Protein AF-A0A2R6P8P6-F1 (afdb_monomer_lite)

Foldseek 3Di:
DDQAEPAEAEAEFEPLALLLQLLQPPRDPVSSCSSDPVVVAPDPPGDPDSCVVSVVLNVVNVVVVDPDSVRSRQVVQVVVQVVVQPDPVLVVQCPDPSHNYPGYWYWYQYPVVRDIHTDD

Organism: NCBI:txid98765

Sequence (120 aa):
MSLSSIEYVIVAGHTNCGGVAITLPNLDDQTKMQCFSPSETSSWPPEEPIATWLGPLRELAIGGGYPTLAALTTANVQQQVSNISQLEVVKAAISNAETRMTGVRGWIFDLNSRLVNPLA

Structure (mmCIF, N/CA/C/O backbone):
data_AF-A0A2R6P8P6-F1
#
_entry.id   AF-A0A2R6P8P6-F1
#
loop_
_atom_site.group_PDB
_atom_site.id
_atom_site.type_symbol
_atom_site.label_atom_id
_atom_site.label_alt_id
_atom_site.label_comp_id
_atom_site.label_asym_id
_atom_site.label_entity_id
_atom_site.label_seq_id
_atom_site.pdbx_PDB_ins_code
_atom_site.Cartn_x
_atom_site.Cartn_y
_atom_site.Cartn_z
_atom_site.occupancy
_atom_site.B_iso_or_equiv
_atom_site.auth_seq_id
_atom_site.auth_comp_id
_atom_site.auth_asym_id
_atom_site.auth_atom_id
_atom_site.pdbx_PDB_model_num
ATOM 1 N N . MET A 1 1 ? -8.845 16.447 17.788 1.00 53.00 1 MET A N 1
ATOM 2 C CA . MET A 1 1 ? -9.859 15.633 17.082 1.00 53.00 1 MET A CA 1
ATOM 3 C C . MET A 1 1 ? -10.096 14.378 17.898 1.00 53.00 1 MET A C 1
ATOM 5 O O . MET A 1 1 ? -9.119 13.749 18.275 1.00 53.00 1 MET A O 1
ATOM 9 N N . SER A 1 2 ? -11.350 14.055 18.218 1.00 64.81 2 SER A N 1
ATOM 10 C CA . SER A 1 2 ? -11.693 12.781 18.865 1.00 64.81 2 SER A CA 1
ATOM 11 C C . SER A 1 2 ? -11.781 11.683 17.804 1.00 64.81 2 SER A C 1
ATOM 13 O O . SER A 1 2 ? -12.409 11.902 16.771 1.00 64.81 2 SER A O 1
ATOM 15 N N . LEU A 1 3 ? -11.183 10.514 18.054 1.00 68.94 3 LEU A N 1
ATOM 16 C CA . LEU A 1 3 ? -11.312 9.329 17.192 1.00 68.94 3 LEU A CA 1
ATOM 17 C C . LEU A 1 3 ? -12.611 8.544 17.459 1.00 68.94 3 LEU A C 1
ATOM 19 O O . LEU A 1 3 ? -12.839 7.510 16.841 1.00 68.94 3 LEU A O 1
ATOM 23 N N . SER A 1 4 ? -13.473 9.025 18.363 1.00 75.94 4 SER A N 1
ATOM 24 C CA . SER A 1 4 ? -14.612 8.262 18.890 1.00 75.94 4 SER A CA 1
ATOM 25 C C . SER A 1 4 ? -15.624 7.790 17.837 1.00 75.94 4 SER A C 1
ATOM 27 O O . SER A 1 4 ? -16.267 6.768 18.048 1.00 75.94 4 SER A O 1
ATOM 29 N N . SER A 1 5 ? -15.755 8.464 16.688 1.00 88.06 5 SER A N 1
ATOM 30 C CA . SER A 1 5 ? -16.678 8.060 15.612 1.00 88.06 5 SER A CA 1
ATOM 31 C C . SER A 1 5 ? -16.044 7.210 14.503 1.00 88.06 5 SER A C 1
ATOM 33 O O . SER A 1 5 ? -16.775 6.597 13.717 1.00 88.06 5 SER A O 1
ATOM 35 N N . ILE A 1 6 ? -14.712 7.151 14.429 1.00 92.25 6 ILE A N 1
ATOM 36 C CA . ILE A 1 6 ? -13.981 6.479 13.348 1.00 92.25 6 ILE A CA 1
ATOM 37 C C . ILE A 1 6 ? -14.032 4.970 13.562 1.00 92.25 6 ILE A C 1
ATOM 39 O O . ILE A 1 6 ? -13.740 4.485 14.647 1.00 92.25 6 ILE A O 1
ATOM 43 N N . GLU A 1 7 ? -14.387 4.232 12.511 1.00 95.19 7 GLU A N 1
ATOM 44 C CA . GLU A 1 7 ? -14.448 2.766 12.547 1.00 95.19 7 GLU A CA 1
ATOM 45 C C . GLU A 1 7 ? -13.210 2.118 11.930 1.00 95.19 7 GLU A C 1
ATOM 47 O O . GLU A 1 7 ? -12.656 1.170 12.481 1.00 95.19 7 GLU A O 1
ATOM 52 N N . TYR A 1 8 ? -12.735 2.678 10.817 1.00 95.06 8 TYR A N 1
ATOM 53 C CA . TYR A 1 8 ? -11.552 2.215 10.108 1.00 95.06 8 TYR A CA 1
ATOM 54 C C . TYR A 1 8 ? -10.677 3.391 9.699 1.00 95.06 8 TYR A C 1
ATOM 56 O O . TYR A 1 8 ? -11.178 4.425 9.257 1.00 95.06 8 TYR A O 1
ATOM 64 N N . VAL A 1 9 ? -9.365 3.187 9.770 1.00 95.69 9 VAL A N 1
ATOM 65 C CA . VAL A 1 9 ? -8.390 3.984 9.020 1.00 95.69 9 VAL A CA 1
ATOM 66 C C . VAL A 1 9 ? -8.021 3.200 7.767 1.00 95.69 9 VAL A C 1
ATOM 68 O O . VAL A 1 9 ? -7.758 2.002 7.842 1.00 95.69 9 VAL A O 1
ATOM 71 N N . ILE A 1 10 ? -8.013 3.857 6.610 1.00 97.94 10 ILE A N 1
ATOM 72 C CA . ILE A 1 10 ? -7.692 3.213 5.335 1.00 97.94 10 ILE A CA 1
ATOM 73 C C . ILE A 1 10 ? -6.430 3.848 4.766 1.00 97.94 10 ILE A C 1
ATOM 75 O O . ILE A 1 10 ? -6.384 5.056 4.542 1.00 97.94 10 ILE A O 1
ATOM 79 N N . VAL A 1 11 ? -5.427 3.018 4.491 1.00 98.44 11 VAL A N 1
ATOM 80 C CA . VAL A 1 11 ? -4.302 3.381 3.631 1.00 98.44 11 VAL A CA 1
ATOM 81 C C . VAL A 1 11 ? -4.705 3.075 2.198 1.00 98.44 11 VAL A C 1
ATOM 83 O O . VAL A 1 11 ? -4.851 1.911 1.829 1.00 98.44 11 VAL A O 1
ATOM 86 N N . ALA A 1 12 ? -4.890 4.114 1.391 1.00 98.25 12 ALA A N 1
ATOM 87 C CA . ALA A 1 12 ? -5.226 3.975 -0.019 1.00 98.25 12 ALA A CA 1
ATOM 88 C C . ALA A 1 12 ? -3.982 4.208 -0.887 1.00 98.25 12 ALA A C 1
ATOM 90 O O . ALA A 1 12 ? -3.498 5.332 -1.001 1.00 98.25 12 ALA A O 1
ATOM 91 N N . GLY A 1 13 ? -3.468 3.142 -1.499 1.00 98.12 13 GLY A N 1
ATOM 92 C CA . GLY A 1 13 ? -2.546 3.240 -2.630 1.00 98.12 13 GLY A CA 1
ATOM 93 C C . GLY A 1 13 ? -3.303 3.316 -3.955 1.00 98.12 13 GLY A C 1
ATOM 94 O O . GLY A 1 13 ? -4.530 3.196 -3.994 1.00 98.12 13 GLY A O 1
ATOM 95 N N . HIS A 1 14 ? -2.577 3.477 -5.061 1.00 97.69 14 HIS A N 1
ATOM 96 C CA . HIS A 1 14 ? -3.174 3.474 -6.395 1.00 97.69 14 HIS A CA 1
ATOM 97 C C . HIS A 1 14 ? -2.243 2.885 -7.460 1.00 97.69 14 HIS A C 1
ATOM 99 O O . HIS A 1 14 ? -1.018 2.887 -7.302 1.00 97.69 14 HIS A O 1
ATOM 105 N N . THR A 1 15 ? -2.822 2.376 -8.552 1.00 95.62 15 THR A N 1
ATOM 106 C CA . THR A 1 15 ? -2.042 1.939 -9.720 1.00 95.62 15 THR A CA 1
ATOM 107 C C . THR A 1 15 ? -1.279 3.120 -10.327 1.00 95.62 15 THR A C 1
ATOM 109 O O . THR A 1 15 ? -1.664 4.278 -10.160 1.00 95.62 15 THR A O 1
ATOM 112 N N . ASN A 1 16 ? -0.155 2.833 -10.990 1.00 93.00 16 ASN A N 1
ATOM 113 C CA . ASN A 1 16 ? 0.708 3.830 -11.636 1.00 93.00 16 ASN A CA 1
ATOM 114 C C . ASN A 1 16 ? 1.186 4.958 -10.701 1.00 93.00 16 ASN A C 1
ATOM 116 O O . ASN A 1 16 ? 1.313 6.108 -11.108 1.00 93.00 16 ASN A O 1
ATOM 120 N N . CYS A 1 17 ? 1.448 4.650 -9.426 1.00 94.06 17 CYS A N 1
ATOM 121 C CA . CYS A 1 17 ? 1.983 5.635 -8.493 1.00 94.06 17 CYS A CA 1
ATOM 122 C C . CYS A 1 17 ? 3.413 6.034 -8.876 1.00 94.06 17 CYS A C 1
ATOM 124 O O . CYS A 1 17 ? 4.335 5.227 -8.749 1.00 94.06 17 CYS A O 1
ATOM 126 N N . GLY A 1 18 ? 3.611 7.290 -9.290 1.00 90.88 18 GLY A N 1
ATOM 127 C CA . GLY A 1 18 ? 4.926 7.825 -9.657 1.00 90.88 18 GLY A CA 1
ATOM 128 C C . GLY A 1 18 ? 5.987 7.644 -8.566 1.00 90.88 18 GLY A C 1
ATOM 129 O O . GLY A 1 18 ? 7.105 7.240 -8.870 1.00 90.88 18 GLY A O 1
ATOM 130 N N . GLY A 1 19 ? 5.619 7.824 -7.289 1.00 91.31 19 GLY A N 1
ATOM 131 C CA . GLY A 1 19 ? 6.510 7.606 -6.138 1.00 91.31 19 GLY A CA 1
ATOM 132 C C . GLY A 1 19 ? 6.941 6.144 -5.941 1.00 91.31 19 GLY A C 1
ATOM 133 O O . GLY A 1 19 ? 8.036 5.869 -5.451 1.00 91.31 19 GLY A O 1
ATOM 134 N N . VAL A 1 20 ? 6.118 5.190 -6.378 1.00 94.56 20 VAL A N 1
ATOM 135 C CA . VAL A 1 20 ? 6.491 3.770 -6.401 1.00 94.56 20 VAL A CA 1
ATOM 136 C C . VAL A 1 20 ? 7.318 3.452 -7.650 1.00 94.56 20 VAL A C 1
ATOM 138 O O . VAL A 1 20 ? 8.327 2.757 -7.574 1.00 94.56 20 VAL A O 1
ATOM 141 N N . ALA A 1 21 ? 6.954 4.010 -8.804 1.00 92.31 21 ALA A N 1
ATOM 142 C CA . ALA A 1 21 ? 7.666 3.777 -10.060 1.00 92.31 21 ALA A CA 1
ATOM 143 C C . ALA A 1 21 ? 9.133 4.244 -10.009 1.00 92.31 21 ALA A C 1
ATOM 145 O O . ALA A 1 21 ? 10.026 3.562 -10.507 1.00 92.31 21 ALA A O 1
ATOM 146 N N . ILE A 1 22 ? 9.393 5.379 -9.358 1.00 87.19 22 ILE A N 1
ATOM 147 C CA . ILE A 1 22 ? 10.730 5.973 -9.185 1.00 87.19 22 ILE A CA 1
ATOM 148 C C . ILE A 1 22 ? 11.627 5.224 -8.195 1.00 87.19 22 ILE A C 1
ATOM 150 O O . ILE A 1 22 ? 12.844 5.396 -8.215 1.00 87.19 22 ILE A O 1
ATOM 154 N N . THR A 1 23 ? 11.045 4.397 -7.325 1.00 90.44 23 THR A N 1
ATOM 155 C CA . THR A 1 23 ? 11.783 3.613 -6.323 1.00 90.44 23 THR A CA 1
ATOM 156 C C . THR A 1 23 ? 12.049 2.179 -6.769 1.00 90.44 23 THR A C 1
ATOM 158 O O . THR A 1 23 ? 12.915 1.528 -6.187 1.00 90.44 23 THR A O 1
ATOM 161 N N . LEU A 1 24 ? 11.373 1.696 -7.817 1.00 91.19 24 LEU A N 1
ATOM 162 C CA . LEU A 1 24 ? 11.559 0.353 -8.359 1.00 91.19 24 LEU A CA 1
ATOM 163 C C . LEU A 1 24 ? 12.777 0.309 -9.317 1.00 91.19 24 LEU A C 1
ATOM 165 O O . LEU A 1 24 ? 12.718 0.896 -10.402 1.00 91.19 24 LEU A O 1
ATOM 169 N N . PRO A 1 25 ? 13.884 -0.381 -8.965 1.00 84.56 25 PRO A N 1
ATOM 170 C CA . PRO A 1 25 ? 15.163 -0.250 -9.675 1.00 84.56 25 PRO A CA 1
ATOM 171 C C . PRO A 1 25 ? 15.144 -0.784 -11.113 1.00 84.56 25 PRO A C 1
ATOM 173 O O . PRO A 1 25 ? 15.767 -0.192 -11.988 1.00 84.56 25 PRO A O 1
ATOM 176 N N . ASN A 1 26 ? 14.397 -1.860 -11.372 1.00 84.75 26 ASN A N 1
ATOM 177 C CA . ASN A 1 26 ? 14.378 -2.545 -12.671 1.00 84.75 26 ASN A CA 1
ATOM 178 C C . ASN A 1 26 ? 13.174 -2.162 -13.547 1.00 84.75 26 ASN A C 1
ATOM 180 O O . ASN A 1 26 ? 12.862 -2.869 -14.503 1.00 84.75 26 ASN A O 1
ATOM 184 N N . LEU A 1 27 ? 12.465 -1.082 -13.208 1.00 86.00 27 LEU A N 1
ATOM 185 C CA . LEU A 1 27 ? 11.342 -0.600 -14.008 1.00 86.00 27 LEU A CA 1
ATOM 186 C C . LEU A 1 27 ? 11.859 0.218 -15.196 1.00 86.00 27 LEU A C 1
ATOM 188 O O . LEU A 1 27 ? 12.662 1.137 -15.003 1.00 86.00 27 LEU A O 1
ATOM 192 N N . ASP A 1 28 ? 11.400 -0.102 -16.404 1.00 86.00 28 ASP A N 1
ATOM 193 C CA . ASP A 1 28 ? 11.802 0.599 -17.622 1.00 86.00 28 ASP A CA 1
ATOM 194 C C . ASP A 1 28 ? 11.281 2.048 -17.656 1.00 86.00 28 ASP A C 1
ATOM 196 O O . ASP A 1 28 ? 10.272 2.396 -17.031 1.00 86.00 28 ASP A O 1
ATOM 200 N N . ASP A 1 29 ? 11.987 2.908 -18.391 1.00 81.06 29 ASP A N 1
ATOM 201 C CA . ASP A 1 29 ? 11.688 4.341 -18.442 1.00 81.06 29 ASP A CA 1
ATOM 202 C C . ASP A 1 29 ? 10.326 4.633 -19.081 1.00 81.06 29 ASP A C 1
ATOM 204 O O . ASP A 1 29 ? 9.646 5.575 -18.675 1.00 81.06 29 ASP A O 1
ATOM 208 N N . GLN A 1 30 ? 9.875 3.806 -20.029 1.00 82.00 30 GLN A N 1
ATOM 209 C CA . GLN A 1 30 ? 8.560 3.971 -20.645 1.00 82.00 30 GLN A CA 1
ATOM 210 C C . GLN A 1 30 ? 7.440 3.739 -19.625 1.00 82.00 30 GLN A C 1
ATOM 212 O O . GLN A 1 30 ? 6.514 4.547 -19.544 1.00 82.00 30 GLN A O 1
ATOM 217 N N . THR A 1 31 ? 7.540 2.694 -18.804 1.00 83.50 31 THR A N 1
ATOM 218 C CA . THR A 1 31 ? 6.586 2.422 -17.723 1.00 83.50 31 THR A CA 1
ATOM 219 C C . THR A 1 31 ? 6.634 3.507 -16.644 1.00 83.50 31 THR A C 1
ATOM 221 O O . THR A 1 31 ? 5.590 3.939 -16.153 1.00 83.50 31 THR A O 1
ATOM 224 N N . LYS A 1 32 ? 7.822 4.024 -16.308 1.00 82.94 32 LYS A N 1
ATOM 225 C CA . LYS A 1 32 ? 7.966 5.179 -15.404 1.00 82.94 32 LYS A CA 1
ATOM 226 C C . LYS A 1 32 ? 7.233 6.417 -15.935 1.00 82.94 32 LYS A C 1
ATOM 228 O O . LYS A 1 32 ? 6.435 6.993 -15.199 1.00 82.94 32 LYS A O 1
ATOM 233 N N . MET A 1 33 ? 7.411 6.766 -17.211 1.00 79.44 33 MET A N 1
ATOM 234 C CA . MET A 1 33 ? 6.734 7.907 -17.854 1.00 79.44 33 MET A CA 1
ATOM 235 C C . MET A 1 33 ? 5.205 7.764 -17.930 1.00 79.44 33 MET A C 1
ATOM 237 O O . MET A 1 33 ? 4.501 8.759 -18.065 1.00 79.44 33 MET A O 1
ATOM 241 N N . GLN A 1 34 ? 4.662 6.548 -17.836 1.00 82.94 34 GLN A N 1
ATOM 242 C CA . GLN A 1 34 ? 3.211 6.338 -17.728 1.00 82.94 34 GLN A CA 1
ATOM 243 C C . GLN A 1 34 ? 2.671 6.622 -16.317 1.00 82.94 34 GLN A C 1
ATOM 245 O O . GLN A 1 34 ? 1.467 6.806 -16.145 1.00 82.94 34 GLN A O 1
ATOM 250 N N . CYS A 1 35 ? 3.544 6.644 -15.306 1.00 83.81 35 CYS A N 1
ATOM 251 C CA . CYS A 1 35 ? 3.183 6.840 -13.901 1.00 83.81 35 CYS A CA 1
ATOM 252 C C . CYS A 1 35 ? 3.305 8.297 -13.432 1.00 83.81 35 CYS A C 1
ATOM 254 O O . CYS A 1 35 ? 2.749 8.653 -12.394 1.00 83.81 35 CYS A O 1
ATOM 256 N N . PHE A 1 36 ? 4.038 9.140 -14.159 1.00 74.19 36 PHE A N 1
ATOM 257 C CA . PHE A 1 36 ? 4.168 10.568 -13.870 1.00 74.19 36 PHE A CA 1
ATOM 258 C C . PHE A 1 36 ? 4.424 11.356 -15.158 1.00 74.19 36 PHE A C 1
ATOM 260 O O . PHE A 1 36 ? 5.072 10.856 -16.074 1.00 74.19 36 PHE A O 1
ATOM 267 N N . SER A 1 37 ? 3.921 12.592 -15.233 1.00 62.84 37 SER A N 1
ATOM 268 C CA . SER A 1 37 ? 4.116 13.441 -16.413 1.00 62.84 37 SER A CA 1
ATOM 269 C C . SER A 1 37 ? 5.562 13.967 -16.450 1.00 62.84 37 SER A C 1
ATOM 271 O O . SER A 1 37 ? 5.961 14.676 -15.524 1.00 62.84 37 SER A O 1
ATOM 273 N N . PRO A 1 38 ? 6.358 13.687 -17.502 1.00 53.34 38 PRO A N 1
ATOM 274 C CA . PRO A 1 38 ? 7.775 14.070 -17.567 1.00 53.34 38 PRO A CA 1
ATOM 275 C C . PRO A 1 38 ? 8.028 15.584 -17.554 1.00 53.34 38 PRO A C 1
ATOM 277 O O . PRO A 1 38 ? 9.147 16.021 -17.302 1.00 53.34 38 PRO A O 1
ATOM 280 N N . SER A 1 39 ? 7.004 16.401 -17.826 1.00 54.97 39 SER A N 1
ATOM 281 C CA . SER A 1 39 ? 7.118 17.864 -17.879 1.00 54.97 39 SER A CA 1
ATOM 282 C C . SER A 1 39 ? 7.443 18.519 -16.531 1.00 54.97 39 SER A C 1
ATOM 284 O O . SER A 1 39 ? 7.773 19.701 -16.512 1.00 54.97 39 SER A O 1
ATOM 286 N N . GLU A 1 40 ? 7.346 17.782 -15.420 1.00 54.25 40 GLU A N 1
ATOM 287 C CA . GLU A 1 40 ? 7.545 18.306 -14.061 1.00 54.25 40 GLU A CA 1
ATOM 288 C C . GLU A 1 40 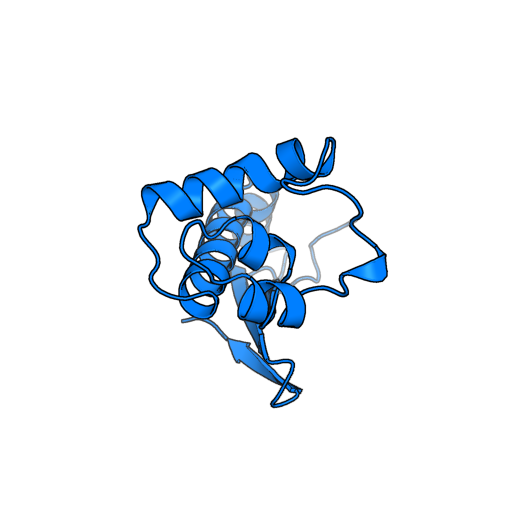? 8.855 17.836 -13.400 1.00 54.25 40 GLU A C 1
ATOM 290 O O . GLU A 1 40 ? 9.176 18.282 -12.301 1.00 54.25 40 GLU A O 1
ATOM 295 N N . THR A 1 41 ? 9.649 16.980 -14.057 1.00 53.59 41 THR A N 1
ATOM 296 C CA . THR A 1 41 ? 10.910 16.455 -13.501 1.00 53.59 41 THR A CA 1
ATOM 297 C C . THR A 1 41 ? 12.054 16.633 -14.495 1.00 53.59 41 THR A C 1
ATOM 299 O O . THR A 1 41 ? 12.266 15.801 -15.375 1.00 53.59 41 THR A O 1
ATOM 302 N N . SER A 1 42 ? 12.800 17.731 -14.376 1.00 52.25 42 SER A N 1
ATOM 303 C CA . SER A 1 42 ? 13.919 18.040 -15.276 1.00 52.25 42 SER A CA 1
ATOM 304 C C . SER A 1 42 ? 15.213 17.264 -14.975 1.00 52.25 42 SER A C 1
ATOM 306 O O . SER A 1 42 ? 16.106 17.256 -15.820 1.00 52.25 42 SER A O 1
ATOM 308 N N . SER A 1 43 ? 15.337 16.615 -13.810 1.00 59.34 43 SER A N 1
ATOM 309 C CA . SER A 1 43 ? 16.518 15.831 -13.407 1.00 59.34 43 SER A CA 1
ATOM 310 C C . SER A 1 43 ? 16.136 14.479 -12.780 1.00 59.34 43 SER A C 1
ATOM 312 O O . SER A 1 43 ? 15.142 14.363 -12.060 1.00 59.34 43 SER A O 1
ATOM 314 N N . TRP A 1 44 ? 16.917 13.437 -13.104 1.00 58.09 44 TRP A N 1
ATOM 315 C CA . TRP A 1 44 ? 16.750 12.063 -12.614 1.00 58.09 44 TRP A CA 1
ATOM 316 C C . TRP A 1 44 ? 18.088 11.486 -12.115 1.00 58.09 44 TRP A C 1
ATOM 318 O O . TRP A 1 44 ? 19.077 11.605 -12.843 1.00 58.09 44 TRP A O 1
ATOM 328 N N . PRO A 1 45 ? 18.154 10.804 -10.947 1.00 64.12 45 PRO A N 1
ATOM 329 C CA . PRO A 1 45 ? 17.094 10.603 -9.950 1.00 64.12 45 PRO A CA 1
ATOM 330 C C . PRO A 1 45 ? 16.603 11.940 -9.382 1.00 64.12 45 PRO A C 1
ATOM 332 O O . PRO A 1 45 ? 17.295 12.946 -9.527 1.00 64.12 45 PRO A O 1
ATOM 335 N N . PRO A 1 46 ? 15.403 11.980 -8.783 1.00 66.56 46 PRO A N 1
ATOM 336 C CA . PRO A 1 46 ? 14.845 13.246 -8.361 1.00 66.56 46 PRO A CA 1
ATOM 337 C C . PRO A 1 46 ? 15.703 13.822 -7.230 1.00 66.56 46 PRO A C 1
ATOM 339 O O . P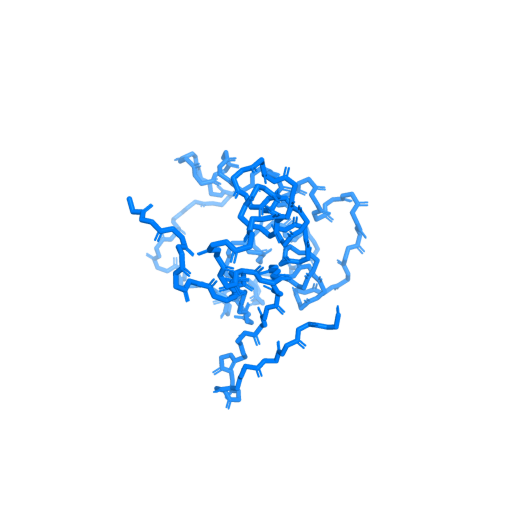RO A 1 46 ? 16.176 13.086 -6.360 1.00 66.56 46 PRO A O 1
ATOM 342 N N . GLU A 1 47 ? 15.922 15.130 -7.267 1.00 76.44 47 GLU A N 1
ATOM 343 C CA . GLU A 1 47 ? 16.702 15.842 -6.257 1.00 76.44 47 GLU A CA 1
ATOM 344 C C . GLU A 1 47 ? 15.971 15.873 -4.901 1.00 76.44 47 GLU A C 1
ATOM 346 O O . GLU A 1 47 ? 14.820 15.448 -4.758 1.00 76.44 47 GLU A O 1
ATOM 351 N N . GLU A 1 48 ? 16.639 16.358 -3.858 1.00 75.00 48 GLU A N 1
ATOM 352 C CA . GLU A 1 48 ? 15.973 16.616 -2.578 1.00 75.00 48 GLU A CA 1
ATOM 353 C C . GLU A 1 48 ? 14.842 17.650 -2.746 1.00 75.00 48 GLU A C 1
ATOM 355 O O . GLU A 1 48 ? 14.981 18.571 -3.553 1.00 75.00 48 GLU A O 1
ATOM 360 N N . PRO A 1 49 ? 13.709 17.542 -2.014 1.00 85.50 49 PRO A N 1
ATOM 361 C CA . PRO A 1 49 ? 13.463 16.723 -0.813 1.00 85.50 49 PRO A CA 1
ATOM 362 C C . PRO A 1 49 ? 12.812 15.350 -1.063 1.00 85.50 49 PRO A C 1
ATOM 364 O O . PRO A 1 49 ? 12.588 14.573 -0.129 1.00 85.50 49 PRO A O 1
ATOM 367 N N . ILE A 1 50 ? 12.436 15.047 -2.306 1.00 84.62 50 ILE A N 1
ATOM 368 C CA . ILE A 1 50 ? 11.662 13.837 -2.612 1.00 84.62 50 ILE A CA 1
ATOM 369 C C . ILE A 1 50 ? 12.527 12.573 -2.502 1.00 84.62 50 ILE A C 1
ATOM 371 O O . ILE A 1 50 ? 12.018 11.514 -2.132 1.00 84.62 50 ILE A O 1
ATOM 375 N N . ALA A 1 51 ? 13.838 12.679 -2.738 1.00 83.75 51 ALA A N 1
ATOM 376 C CA . ALA A 1 51 ? 14.775 11.584 -2.510 1.00 83.75 51 ALA A CA 1
ATOM 377 C C . ALA A 1 51 ? 14.802 11.126 -1.042 1.00 83.75 51 ALA A C 1
ATOM 379 O O . ALA A 1 51 ? 14.730 9.914 -0.813 1.00 83.75 51 ALA A O 1
ATOM 380 N N . THR A 1 52 ? 14.824 12.058 -0.079 1.00 90.25 52 THR A N 1
ATOM 381 C CA . THR A 1 52 ? 14.694 11.750 1.355 1.00 90.25 52 THR A CA 1
ATOM 382 C C . THR A 1 52 ? 13.327 11.152 1.680 1.00 90.25 52 THR A C 1
ATOM 384 O O . THR A 1 52 ? 13.249 10.104 2.320 1.00 90.25 52 THR A O 1
ATOM 387 N N . TRP A 1 53 ? 12.239 11.776 1.214 1.00 92.38 53 TRP A N 1
ATOM 388 C CA . TRP A 1 53 ? 10.874 11.313 1.502 1.00 92.38 53 TRP A CA 1
ATOM 389 C C . TRP A 1 53 ? 10.622 9.872 1.035 1.00 92.38 53 TRP A C 1
ATOM 391 O O . TRP A 1 53 ? 9.976 9.086 1.726 1.00 92.38 53 TRP A O 1
ATOM 401 N N . LEU A 1 54 ? 11.161 9.503 -0.129 1.00 92.88 54 LEU A N 1
ATOM 402 C CA . LEU A 1 54 ? 11.009 8.168 -0.707 1.00 92.88 54 LEU A CA 1
ATOM 403 C C . LEU A 1 54 ? 12.005 7.135 -0.163 1.00 92.88 54 LEU A C 1
ATOM 405 O O . LEU A 1 54 ? 11.928 5.973 -0.564 1.00 92.88 54 LEU A O 1
ATOM 409 N N . GLY A 1 55 ? 12.911 7.520 0.743 1.00 92.81 55 GLY A N 1
ATOM 410 C CA . GLY A 1 55 ? 13.922 6.639 1.337 1.00 92.81 55 GLY A CA 1
ATOM 411 C C . GLY A 1 55 ? 13.357 5.300 1.833 1.00 92.81 55 GLY A C 1
ATOM 412 O O . GLY A 1 55 ? 13.775 4.262 1.316 1.00 92.81 55 GLY A O 1
ATOM 413 N N . PRO A 1 56 ? 12.338 5.288 2.718 1.00 96.31 56 PRO A N 1
ATOM 414 C CA . PRO A 1 56 ? 11.751 4.044 3.225 1.00 96.31 56 PRO A CA 1
ATOM 415 C C . PRO A 1 56 ? 11.148 3.147 2.134 1.00 96.31 56 PRO A C 1
ATOM 417 O O . PRO A 1 56 ? 11.226 1.923 2.201 1.00 96.31 56 PRO A O 1
ATOM 420 N N . LEU A 1 57 ? 10.556 3.742 1.095 1.00 95.94 57 LEU A N 1
ATOM 421 C CA . LEU A 1 57 ? 9.988 2.987 -0.021 1.00 95.94 57 LEU A CA 1
ATOM 422 C C . LEU A 1 57 ? 11.080 2.416 -0.936 1.00 95.94 57 LEU A C 1
ATOM 424 O O . LEU A 1 57 ? 10.936 1.310 -1.452 1.00 95.94 57 LEU A O 1
ATOM 428 N N . ARG A 1 58 ? 12.194 3.135 -1.108 1.00 92.88 58 ARG A N 1
ATOM 429 C CA . ARG A 1 58 ? 13.373 2.639 -1.828 1.00 92.88 58 ARG A CA 1
ATOM 430 C C . ARG A 1 58 ? 14.018 1.465 -1.093 1.00 92.88 58 ARG A C 1
ATOM 432 O O . ARG A 1 58 ? 14.357 0.472 -1.730 1.00 92.88 58 ARG A O 1
ATOM 439 N N . GLU A 1 59 ? 14.145 1.549 0.229 1.00 94.31 59 GLU A N 1
ATOM 440 C CA . GLU A 1 59 ? 14.623 0.440 1.064 1.00 94.31 59 GLU A CA 1
ATOM 441 C C . GLU A 1 59 ? 13.717 -0.787 0.932 1.00 94.31 59 GLU A C 1
ATOM 443 O O . GLU A 1 59 ? 14.214 -1.889 0.695 1.00 94.31 59 GLU A O 1
ATOM 448 N N . LEU A 1 60 ? 12.394 -0.591 0.982 1.00 95.69 60 LEU A N 1
ATOM 449 C CA . LEU A 1 60 ? 11.420 -1.656 0.741 1.00 95.69 60 LEU A CA 1
ATOM 450 C C . LEU A 1 60 ? 11.599 -2.280 -0.652 1.00 95.69 60 LEU A C 1
ATOM 452 O O . LEU A 1 60 ? 11.655 -3.502 -0.778 1.00 95.69 60 LEU A O 1
ATOM 456 N N . ALA A 1 61 ? 11.734 -1.457 -1.696 1.00 93.81 61 ALA A N 1
ATOM 457 C CA . ALA A 1 61 ? 11.905 -1.918 -3.072 1.00 93.81 61 ALA A CA 1
ATOM 458 C C . ALA A 1 61 ? 13.166 -2.773 -3.262 1.00 93.81 61 ALA A C 1
ATOM 460 O O . ALA A 1 61 ? 13.107 -3.822 -3.907 1.00 93.81 61 ALA A O 1
ATOM 461 N N . ILE A 1 62 ? 14.289 -2.342 -2.681 1.00 91.00 62 ILE A N 1
ATOM 462 C CA . ILE A 1 62 ? 15.573 -3.049 -2.751 1.00 91.00 62 ILE A CA 1
ATOM 463 C C . ILE A 1 62 ? 15.523 -4.340 -1.926 1.00 91.00 62 ILE A C 1
ATOM 465 O O . ILE A 1 62 ? 15.923 -5.392 -2.418 1.00 91.00 62 ILE A O 1
ATOM 469 N N . GLY A 1 63 ? 15.019 -4.274 -0.691 1.00 92.19 63 GLY A N 1
ATOM 470 C CA . GLY A 1 63 ? 15.003 -5.411 0.229 1.00 92.19 63 GLY A CA 1
ATOM 471 C C . GLY A 1 63 ? 14.025 -6.520 -0.165 1.00 92.19 63 GLY A C 1
ATOM 472 O O . GLY A 1 63 ? 14.291 -7.688 0.110 1.00 92.19 63 GLY A O 1
ATOM 473 N N . GLY A 1 64 ? 12.906 -6.177 -0.812 1.00 88.62 64 GLY A N 1
ATOM 474 C CA . GLY A 1 64 ? 11.848 -7.134 -1.146 1.00 88.62 64 GLY A CA 1
ATOM 475 C C . GLY A 1 64 ? 11.927 -7.761 -2.541 1.00 88.62 64 GLY A C 1
ATOM 476 O O . GLY A 1 64 ? 11.222 -8.734 -2.796 1.00 88.62 64 GLY A O 1
ATOM 477 N N . GLY A 1 65 ? 12.758 -7.236 -3.452 1.00 89.12 65 GLY A N 1
ATOM 478 C CA . GLY A 1 65 ? 12.951 -7.826 -4.786 1.00 89.12 65 GLY A CA 1
ATOM 479 C C . GLY A 1 65 ? 11.671 -7.903 -5.633 1.00 89.12 65 GLY A C 1
ATOM 480 O O . GLY A 1 65 ? 11.454 -8.880 -6.350 1.00 89.12 65 GLY A O 1
ATOM 481 N N . TYR A 1 66 ? 10.794 -6.902 -5.528 1.00 93.50 66 TYR A N 1
ATOM 482 C CA . TYR A 1 66 ? 9.475 -6.935 -6.163 1.00 93.50 66 TYR A CA 1
ATOM 483 C C . TYR A 1 66 ? 9.569 -6.897 -7.700 1.00 93.50 66 TYR A C 1
ATOM 485 O O . TYR A 1 66 ? 10.219 -6.008 -8.250 1.00 93.50 66 TYR A O 1
ATOM 493 N N . PRO A 1 67 ? 8.890 -7.810 -8.422 1.00 89.12 67 PRO A N 1
ATOM 494 C CA . PRO A 1 67 ? 9.042 -7.933 -9.874 1.00 89.12 67 PRO A CA 1
ATOM 495 C C . PRO A 1 67 ? 8.197 -6.934 -10.676 1.00 89.12 67 PRO A C 1
ATOM 497 O O . PRO A 1 67 ? 8.405 -6.784 -11.875 1.00 89.12 67 PRO A O 1
ATOM 500 N N . THR A 1 68 ? 7.208 -6.284 -10.054 1.00 93.62 68 THR A N 1
ATOM 501 C CA . THR A 1 68 ? 6.270 -5.392 -10.749 1.00 93.62 68 THR A CA 1
ATOM 502 C C . THR A 1 68 ? 5.917 -4.174 -9.906 1.00 93.62 68 THR A C 1
ATOM 504 O O . THR A 1 68 ? 5.969 -4.211 -8.674 1.00 93.62 68 THR A O 1
ATOM 507 N N . LEU A 1 69 ? 5.474 -3.107 -10.580 1.00 93.88 69 LEU A N 1
ATOM 508 C CA . LEU A 1 69 ? 4.952 -1.910 -9.924 1.00 93.88 69 LEU A CA 1
ATOM 509 C C . LEU A 1 69 ? 3.756 -2.233 -9.022 1.00 93.88 69 LEU A C 1
ATOM 511 O O . LEU A 1 69 ? 3.684 -1.751 -7.898 1.00 93.88 69 LEU A O 1
ATOM 515 N N . ALA A 1 70 ? 2.844 -3.091 -9.486 1.00 95.06 70 ALA A N 1
ATOM 516 C CA . ALA A 1 70 ? 1.690 -3.518 -8.701 1.00 95.06 70 ALA A CA 1
ATOM 517 C C . ALA A 1 70 ? 2.110 -4.232 -7.406 1.00 95.06 70 ALA A C 1
ATOM 519 O O . ALA A 1 70 ? 1.562 -3.941 -6.345 1.00 95.06 70 ALA A O 1
ATOM 520 N N . ALA A 1 71 ? 3.113 -5.116 -7.474 1.00 96.06 71 ALA A N 1
ATOM 521 C CA . ALA A 1 71 ? 3.619 -5.822 -6.302 1.00 96.06 71 ALA A CA 1
ATOM 522 C C . ALA A 1 71 ? 4.241 -4.862 -5.275 1.00 96.06 71 ALA A C 1
ATOM 524 O O . ALA A 1 71 ? 3.908 -4.948 -4.093 1.00 96.06 71 ALA A O 1
ATOM 525 N N . LEU A 1 72 ? 5.079 -3.915 -5.716 1.00 97.19 72 LEU A N 1
ATOM 526 C CA . LEU A 1 72 ? 5.677 -2.928 -4.812 1.00 97.19 72 LEU A CA 1
ATOM 527 C C . LEU A 1 72 ? 4.628 -1.961 -4.236 1.00 97.19 72 LEU A C 1
ATOM 529 O O . LEU A 1 72 ? 4.697 -1.634 -3.055 1.00 97.19 72 LEU A O 1
ATOM 533 N N . THR A 1 73 ? 3.630 -1.534 -5.017 1.00 97.44 73 THR A N 1
ATOM 534 C CA . THR A 1 73 ? 2.538 -0.684 -4.509 1.00 97.44 73 THR A CA 1
ATOM 535 C C . THR A 1 73 ? 1.749 -1.406 -3.417 1.00 97.44 73 THR A C 1
ATOM 537 O O . THR A 1 73 ? 1.511 -0.827 -2.357 1.00 97.44 73 THR A O 1
ATOM 540 N N . THR A 1 74 ? 1.379 -2.671 -3.638 1.00 97.94 74 THR A N 1
ATOM 541 C CA . THR A 1 74 ? 0.692 -3.494 -2.631 1.00 97.94 74 THR A CA 1
ATOM 542 C C . THR A 1 74 ? 1.541 -3.647 -1.373 1.00 97.94 74 THR A C 1
ATOM 544 O O . THR A 1 74 ? 1.043 -3.406 -0.274 1.00 97.94 74 THR A O 1
ATOM 547 N N . ALA A 1 75 ? 2.828 -3.966 -1.524 1.00 97.81 75 ALA A N 1
ATOM 548 C CA . ALA A 1 75 ? 3.747 -4.092 -0.398 1.00 97.81 75 ALA A CA 1
ATOM 549 C C . ALA A 1 75 ? 3.903 -2.778 0.379 1.00 97.81 75 ALA A C 1
ATOM 551 O O . ALA A 1 75 ? 3.889 -2.786 1.607 1.00 97.81 75 ALA A O 1
ATOM 552 N N . ASN A 1 76 ? 3.986 -1.640 -0.315 1.00 98.31 76 ASN A N 1
ATOM 553 C CA . ASN A 1 76 ? 4.036 -0.330 0.325 1.00 98.31 76 ASN A CA 1
ATOM 554 C C . ASN A 1 76 ? 2.772 -0.069 1.152 1.00 98.31 76 ASN A C 1
ATOM 556 O O . ASN A 1 76 ? 2.871 0.315 2.315 1.00 98.31 76 ASN A O 1
ATOM 560 N N . VAL A 1 77 ? 1.582 -0.328 0.598 1.00 98.62 77 VAL A N 1
ATOM 561 C CA . VAL A 1 77 ? 0.326 -0.174 1.350 1.00 98.62 77 VAL A CA 1
ATOM 562 C C . VAL A 1 77 ? 0.304 -1.088 2.573 1.00 98.62 77 VAL A C 1
ATOM 564 O O . VAL A 1 77 ? -0.011 -0.616 3.663 1.00 98.62 77 VAL A O 1
ATOM 567 N N . GLN A 1 78 ? 0.690 -2.358 2.438 1.00 98.25 78 GLN A N 1
ATOM 568 C CA . GLN A 1 78 ? 0.771 -3.293 3.567 1.00 98.25 78 GLN A CA 1
ATOM 569 C C . GLN A 1 78 ? 1.762 -2.821 4.640 1.00 98.25 78 GLN A C 1
ATOM 571 O O . GLN A 1 78 ? 1.444 -2.861 5.831 1.00 98.25 78 GLN A O 1
ATOM 576 N N . GLN A 1 79 ? 2.926 -2.302 4.238 1.00 98.06 79 GLN A N 1
ATOM 577 C CA . GLN A 1 79 ? 3.910 -1.747 5.163 1.00 98.06 79 GLN A CA 1
ATOM 578 C C . GLN A 1 79 ? 3.346 -0.537 5.916 1.00 98.06 79 GLN A C 1
ATOM 580 O O . GLN A 1 79 ? 3.499 -0.455 7.132 1.00 98.06 79 GLN A O 1
ATOM 585 N N . GLN A 1 80 ? 2.637 0.373 5.241 1.00 98.31 80 GLN A N 1
ATOM 586 C CA . GLN A 1 80 ? 2.012 1.520 5.909 1.00 98.31 80 GLN A CA 1
ATOM 587 C C . GLN A 1 80 ? 0.846 1.112 6.819 1.00 98.31 80 GLN A C 1
ATOM 589 O O . GLN A 1 80 ? 0.703 1.671 7.904 1.00 98.31 80 GLN A O 1
ATOM 594 N N . VAL A 1 81 ? 0.045 0.113 6.435 1.00 98.44 81 VAL A N 1
ATOM 595 C CA . VAL A 1 81 ? -0.984 -0.464 7.317 1.00 98.44 81 VAL A CA 1
ATOM 596 C C . VAL A 1 81 ? -0.342 -1.010 8.589 1.00 98.44 81 VAL A C 1
ATOM 598 O O . VAL A 1 81 ? -0.823 -0.714 9.684 1.00 98.44 81 VAL A O 1
ATOM 601 N N . SER A 1 82 ? 0.763 -1.750 8.461 1.00 97.88 82 SER A N 1
ATOM 602 C CA . SER A 1 82 ? 1.530 -2.254 9.603 1.00 97.88 82 SER A CA 1
ATOM 603 C C . SER A 1 82 ? 2.043 -1.105 10.476 1.00 97.88 82 SER A C 1
ATOM 605 O O . SER A 1 82 ? 1.740 -1.062 11.667 1.00 97.88 82 SER A O 1
ATOM 607 N N . ASN A 1 83 ? 2.715 -0.115 9.877 1.00 98.19 83 ASN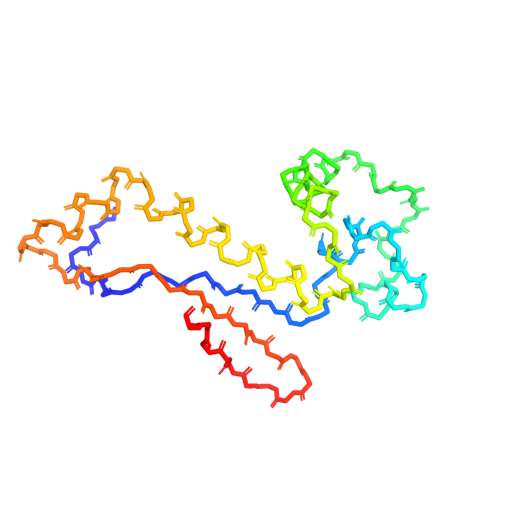 A N 1
ATOM 608 C CA . ASN A 1 83 ? 3.254 1.05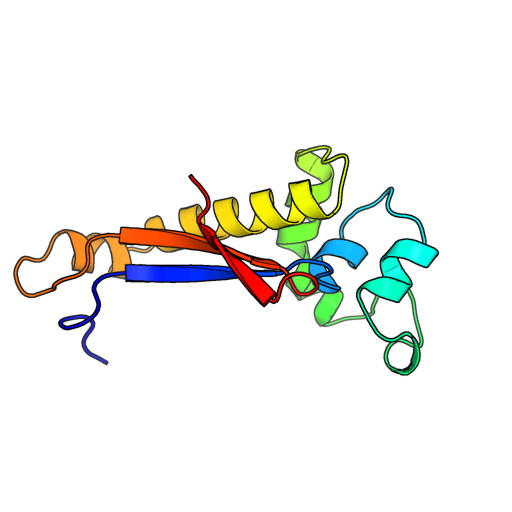0 10.582 1.00 98.19 83 ASN A CA 1
ATOM 609 C C . ASN A 1 83 ? 2.170 1.789 11.385 1.00 98.19 83 ASN A C 1
ATOM 611 O O . ASN A 1 83 ? 2.357 2.066 12.568 1.00 98.19 83 ASN A O 1
ATOM 615 N N . ILE A 1 84 ? 1.016 2.069 10.769 1.00 97.69 84 ILE A N 1
ATOM 616 C CA . ILE A 1 84 ? -0.096 2.784 11.413 1.00 97.69 84 ILE A CA 1
ATOM 617 C C . ILE A 1 84 ? -0.730 1.935 12.517 1.00 97.69 84 ILE A C 1
ATOM 619 O O . ILE A 1 84 ? -1.030 2.453 13.590 1.00 97.69 84 ILE A O 1
ATOM 623 N N . SER A 1 85 ? -0.894 0.629 12.293 1.00 97.12 85 SER A N 1
ATOM 624 C CA . SER A 1 85 ? -1.444 -0.291 13.300 1.00 97.12 85 SER A CA 1
ATOM 625 C C . SER A 1 85 ? -0.571 -0.379 14.553 1.00 97.12 85 SER A C 1
ATOM 627 O O . SER A 1 85 ? -1.066 -0.705 15.631 1.00 97.12 85 SER A O 1
ATOM 629 N N . GLN A 1 86 ? 0.726 -0.079 14.432 1.00 97.19 86 GLN A N 1
ATOM 630 C CA . GLN A 1 86 ? 1.650 -0.062 15.561 1.00 97.19 86 GLN A CA 1
ATOM 631 C C . GLN A 1 86 ? 1.640 1.241 16.368 1.00 97.19 86 GLN A C 1
ATOM 633 O O . GLN A 1 86 ? 2.217 1.258 17.456 1.00 97.19 86 GLN A O 1
ATOM 638 N N . LEU A 1 87 ? 0.980 2.301 15.894 1.00 97.25 87 LEU A N 1
ATOM 639 C CA . LEU A 1 87 ? 0.916 3.570 16.616 1.00 97.25 87 LEU A CA 1
ATOM 640 C C . LEU A 1 87 ? 0.092 3.432 17.900 1.00 97.25 87 LEU A C 1
ATOM 642 O O . LEU A 1 87 ? -1.030 2.926 17.885 1.00 97.25 87 LEU A O 1
ATOM 646 N N . GLU A 1 88 ? 0.610 3.974 19.002 1.00 96.31 88 GLU A N 1
ATOM 647 C CA . GLU A 1 88 ? -0.060 3.922 20.308 1.00 96.31 88 GLU A CA 1
ATOM 648 C C . GLU A 1 88 ? -1.457 4.547 20.278 1.00 96.31 88 GLU A C 1
ATOM 650 O O . GLU A 1 88 ? -2.387 4.010 20.869 1.00 96.31 88 GL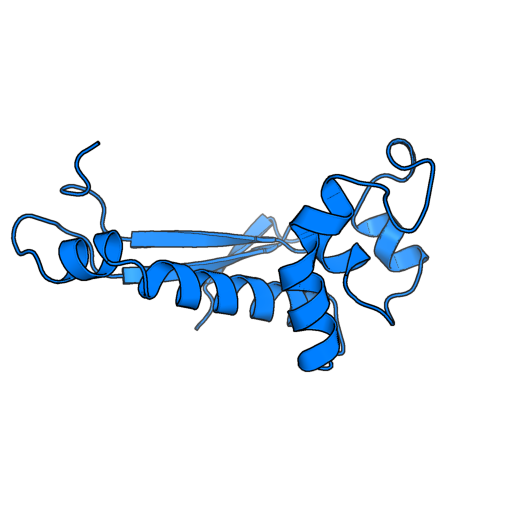U A O 1
ATOM 655 N N . VAL A 1 89 ? -1.648 5.625 19.511 1.00 94.06 89 VAL A N 1
ATOM 656 C CA . VAL A 1 89 ? -2.968 6.253 19.345 1.00 94.06 89 VAL A CA 1
ATOM 657 C C . VAL A 1 89 ? -3.991 5.313 18.692 1.00 94.06 89 VAL A C 1
ATOM 659 O O . VAL A 1 89 ? -5.163 5.335 19.059 1.00 94.06 89 VAL A O 1
ATOM 662 N N . VAL A 1 90 ? -3.555 4.456 17.762 1.00 94.81 90 VAL A N 1
ATOM 663 C CA . VAL A 1 90 ? -4.415 3.482 17.077 1.00 94.81 90 VAL A CA 1
ATOM 664 C C . VAL A 1 90 ? -4.719 2.305 17.998 1.00 94.81 90 VAL A C 1
ATOM 666 O O . VAL A 1 90 ? -5.881 1.937 18.155 1.00 94.81 90 VAL A O 1
ATOM 669 N N . LYS A 1 91 ? -3.699 1.757 18.668 1.00 95.81 91 LYS A N 1
ATOM 670 C CA . LYS A 1 91 ? -3.864 0.676 19.654 1.00 95.81 91 LYS A CA 1
ATOM 671 C C . LYS A 1 91 ? -4.787 1.083 20.804 1.00 95.81 91 LYS A C 1
ATOM 673 O O . LYS A 1 91 ? -5.671 0.315 21.187 1.00 95.81 91 LYS A O 1
ATOM 678 N N . ALA A 1 92 ? -4.605 2.299 21.321 1.00 94.06 92 ALA A N 1
ATOM 679 C CA . ALA A 1 92 ? -5.429 2.859 22.383 1.00 94.06 92 ALA A CA 1
ATOM 680 C C . ALA A 1 92 ? -6.873 3.082 21.923 1.00 94.06 92 ALA A C 1
ATOM 682 O O . ALA A 1 92 ? -7.791 2.773 22.676 1.00 94.06 92 ALA A O 1
ATOM 683 N N . ALA A 1 93 ? -7.087 3.565 20.693 1.00 94.25 93 ALA A N 1
ATOM 684 C CA . ALA A 1 93 ? -8.431 3.707 20.140 1.00 94.25 93 ALA A CA 1
ATOM 685 C C . ALA A 1 93 ? -9.130 2.344 20.030 1.00 94.25 93 ALA A C 1
ATOM 687 O O . ALA A 1 93 ? -10.197 2.170 20.607 1.00 94.25 93 ALA A O 1
ATOM 688 N N . ILE A 1 94 ? -8.492 1.351 19.400 1.00 94.25 94 ILE A N 1
ATOM 689 C CA . ILE A 1 94 ? -9.062 0.002 19.222 1.00 94.25 94 ILE A CA 1
ATOM 690 C C . ILE A 1 94 ? -9.402 -0.670 20.562 1.00 94.25 94 ILE A C 1
ATOM 692 O O . ILE A 1 94 ? -10.393 -1.386 20.666 1.00 94.25 94 ILE A O 1
ATOM 696 N N . SER A 1 95 ? -8.596 -0.435 21.600 1.00 94.19 95 SER A N 1
ATOM 697 C CA . SER A 1 95 ? -8.808 -1.034 22.926 1.00 94.19 95 SER A CA 1
ATOM 698 C C . SER A 1 95 ? -9.818 -0.270 23.795 1.00 94.19 95 SER A C 1
ATOM 700 O O . SER A 1 95 ? -10.166 -0.738 24.878 1.00 94.19 95 SER A O 1
ATOM 702 N N . ASN A 1 96 ? -10.272 0.910 23.363 1.00 92.12 96 ASN A N 1
ATOM 703 C CA . ASN A 1 96 ? -11.170 1.767 24.130 1.00 92.12 96 ASN A CA 1
ATOM 704 C C . ASN A 1 96 ? -12.629 1.582 23.680 1.00 92.12 96 ASN A C 1
ATOM 706 O O . ASN A 1 96 ? -12.987 1.921 22.552 1.00 92.12 96 ASN A O 1
ATOM 710 N N . ALA A 1 97 ? -13.477 1.128 24.608 1.00 88.94 97 ALA A N 1
ATOM 711 C CA . ALA A 1 97 ? -14.910 0.902 24.401 1.00 88.94 97 ALA A CA 1
ATOM 712 C C . ALA A 1 97 ? -15.718 2.173 24.062 1.00 88.94 97 ALA A C 1
ATOM 714 O O . ALA A 1 97 ? -16.831 2.071 23.552 1.00 88.94 97 ALA A O 1
ATOM 715 N N . GLU A 1 98 ? -15.182 3.366 24.332 1.00 90.81 98 GLU A N 1
ATOM 716 C CA . GLU A 1 98 ? -15.789 4.646 23.946 1.00 90.81 98 GLU A CA 1
ATOM 717 C C . GLU A 1 98 ? -15.519 5.022 22.480 1.00 90.81 98 GLU A C 1
ATOM 719 O O . GLU A 1 98 ? -16.069 6.006 21.976 1.00 90.81 98 GLU A O 1
ATOM 724 N N . THR A 1 99 ? -14.668 4.267 21.778 1.00 91.81 99 THR A N 1
ATOM 725 C CA . THR A 1 99 ? -14.443 4.447 20.343 1.00 91.81 99 THR A CA 1
ATOM 726 C C . THR A 1 99 ? -15.091 3.328 19.541 1.00 91.81 99 THR A C 1
ATOM 728 O O . THR A 1 99 ? -15.350 2.235 20.038 1.00 91.81 99 THR A O 1
ATOM 731 N N . ARG A 1 100 ? -15.342 3.603 18.259 1.00 94.00 100 ARG A N 1
ATOM 732 C CA . ARG A 1 100 ? -15.810 2.594 17.302 1.00 94.00 100 ARG A CA 1
ATOM 733 C C . ARG A 1 100 ? -14.676 1.984 16.482 1.00 94.00 100 ARG A C 1
ATOM 735 O O . ARG A 1 100 ? -14.959 1.258 15.533 1.00 94.00 100 ARG A O 1
ATOM 742 N N . MET A 1 101 ? -13.418 2.314 16.772 1.00 94.62 101 MET A N 1
ATOM 743 C CA . MET A 1 101 ? -12.316 1.941 15.896 1.00 94.62 101 MET A CA 1
ATOM 744 C C . MET A 1 101 ? -12.054 0.441 15.987 1.00 94.62 101 MET A C 1
ATOM 746 O O . MET A 1 101 ? -11.846 -0.101 17.064 1.00 94.62 101 MET A O 1
ATOM 750 N N . THR A 1 102 ? -12.033 -0.227 14.839 1.00 93.69 102 THR A N 1
ATOM 751 C CA . THR A 1 102 ? -11.859 -1.683 14.750 1.00 93.69 102 THR A CA 1
ATOM 752 C C . THR A 1 102 ? -10.579 -2.084 14.025 1.00 93.69 102 THR A C 1
ATOM 754 O O . THR A 1 102 ? -10.127 -3.216 14.177 1.00 93.69 102 THR A O 1
ATOM 757 N N . GLY A 1 103 ? -9.951 -1.179 13.265 1.00 94.50 103 GLY A N 1
ATOM 758 C CA . GLY A 1 103 ? -8.652 -1.469 12.668 1.00 94.50 103 GLY A CA 1
ATOM 759 C C . GLY A 1 103 ? -8.178 -0.499 11.594 1.00 94.50 103 GLY A C 1
ATOM 760 O O . GLY A 1 103 ? -8.799 0.527 11.301 1.00 94.50 103 GLY A O 1
ATOM 761 N N . VAL A 1 104 ? -7.056 -0.878 10.988 1.00 97.44 104 VAL A N 1
ATOM 762 C CA . VAL A 1 104 ? -6.444 -0.223 9.831 1.00 97.44 104 VAL A CA 1
ATOM 763 C C . VAL A 1 104 ? -6.524 -1.184 8.646 1.00 97.44 104 VAL A C 1
ATOM 765 O O . VAL A 1 104 ? -6.253 -2.373 8.800 1.00 97.44 104 VAL A O 1
ATOM 768 N N . ARG A 1 105 ? -6.916 -0.695 7.468 1.00 97.88 105 ARG A N 1
ATOM 769 C CA . ARG A 1 105 ? -7.062 -1.500 6.244 1.00 97.88 105 ARG A CA 1
ATOM 770 C C . ARG A 1 105 ? -6.245 -0.904 5.104 1.00 97.88 105 ARG A C 1
ATOM 772 O O . ARG A 1 105 ? -6.031 0.304 5.063 1.00 97.88 105 ARG A O 1
ATOM 779 N N . GLY A 1 106 ? -5.813 -1.745 4.170 1.00 98.44 106 GLY A N 1
ATOM 780 C CA . GLY A 1 106 ? -5.105 -1.321 2.962 1.00 98.44 106 GLY A CA 1
ATOM 781 C C . GLY A 1 106 ? -5.978 -1.493 1.731 1.00 98.44 106 GLY A C 1
ATOM 782 O O . GLY A 1 106 ? -6.522 -2.574 1.538 1.00 98.44 106 GLY A O 1
ATOM 783 N N . TRP A 1 107 ? -6.108 -0.462 0.902 1.00 98.50 107 TRP A N 1
ATOM 784 C CA . TRP A 1 107 ? -6.862 -0.476 -0.355 1.00 98.50 107 TRP A CA 1
ATOM 785 C C . TRP A 1 107 ? -5.969 -0.038 -1.523 1.00 98.50 107 TRP A C 1
ATOM 787 O O . TRP A 1 107 ? -5.068 0.782 -1.348 1.00 98.50 107 TRP A O 1
ATOM 797 N N . ILE A 1 108 ? -6.251 -0.548 -2.723 1.00 98.44 108 ILE A N 1
ATOM 798 C CA . ILE A 1 108 ? -5.632 -0.110 -3.979 1.00 98.44 108 ILE A CA 1
ATOM 799 C C . ILE A 1 108 ? -6.714 0.421 -4.913 1.00 98.44 108 ILE A C 1
ATOM 801 O O . ILE A 1 108 ? -7.582 -0.330 -5.359 1.00 98.44 108 ILE A O 1
ATOM 805 N N . PHE A 1 109 ? -6.648 1.709 -5.236 1.00 98.19 109 PHE A N 1
ATOM 806 C CA . PHE A 1 109 ? -7.467 2.301 -6.286 1.00 98.19 109 PHE A CA 1
ATOM 807 C C . PHE A 1 109 ? -6.837 2.047 -7.657 1.00 98.19 109 PHE A C 1
ATOM 809 O O . PHE A 1 109 ? -5.709 2.460 -7.928 1.00 98.19 109 PHE A O 1
ATOM 816 N N . ASP A 1 110 ? -7.556 1.360 -8.535 1.00 96.81 110 ASP A N 1
ATOM 817 C CA . ASP A 1 110 ? -7.117 1.150 -9.907 1.00 96.81 110 ASP A CA 1
ATOM 818 C C . ASP A 1 110 ? -7.602 2.299 -10.797 1.00 96.81 110 ASP A C 1
ATOM 820 O O . ASP A 1 110 ? -8.795 2.445 -11.057 1.00 96.81 110 ASP A O 1
ATOM 824 N N . LEU A 1 111 ? -6.659 3.104 -11.292 1.00 93.50 111 LEU A N 1
ATOM 825 C CA . LEU A 1 111 ? -6.926 4.239 -12.172 1.00 93.50 111 LEU A CA 1
ATOM 826 C C . LEU A 1 111 ? -7.607 3.838 -13.491 1.00 93.50 111 LEU A C 1
ATOM 828 O O . LEU A 1 111 ? -8.372 4.635 -14.036 1.00 93.50 111 LEU A O 1
ATOM 832 N N . ASN A 1 112 ? -7.366 2.622 -13.998 1.00 92.44 112 ASN A N 1
ATOM 833 C CA . ASN A 1 112 ? -7.931 2.168 -15.270 1.00 92.44 112 ASN A CA 1
ATOM 834 C C . ASN A 1 112 ? -9.398 1.765 -15.112 1.00 92.44 112 ASN A C 1
ATOM 836 O O . ASN A 1 112 ? -10.263 2.248 -15.843 1.00 92.44 112 ASN A O 1
ATOM 840 N N . SER A 1 113 ? -9.686 0.888 -14.147 1.00 96.31 113 SER A N 1
ATOM 841 C CA . SER A 1 113 ? -11.051 0.408 -13.897 1.00 96.31 113 SER A CA 1
ATOM 842 C C . SER A 1 113 ? -11.895 1.380 -13.069 1.00 96.31 113 SER A C 1
ATOM 844 O O . SER A 1 113 ? -13.120 1.288 -13.090 1.00 96.31 113 SER A O 1
ATOM 846 N N . ARG A 1 114 ? -11.260 2.336 -12.374 1.00 96.06 114 ARG A N 1
ATOM 847 C CA . ARG A 1 114 ? -11.874 3.261 -11.401 1.00 96.06 114 ARG A CA 1
ATOM 848 C C . ARG A 1 114 ? -12.520 2.542 -10.218 1.00 96.06 114 ARG A C 1
ATOM 850 O O . ARG A 1 114 ? -13.453 3.057 -9.603 1.00 96.06 114 ARG A O 1
ATOM 857 N N . LEU A 1 115 ? -12.023 1.349 -9.908 1.00 97.56 115 LEU A N 1
ATOM 858 C CA . LEU A 1 115 ? -12.490 0.529 -8.801 1.00 97.56 115 LEU A CA 1
ATOM 859 C C . LEU A 1 115 ? -11.479 0.537 -7.659 1.00 97.56 115 LEU A C 1
ATOM 861 O O . LEU A 1 115 ? -10.272 0.686 -7.851 1.00 97.56 115 LEU A O 1
ATOM 865 N N . VAL A 1 116 ? -11.997 0.355 -6.449 1.00 97.50 116 VAL A N 1
ATOM 866 C CA . VAL A 1 116 ? -11.195 0.159 -5.245 1.00 97.50 116 VAL A CA 1
ATOM 867 C C . VAL A 1 116 ? -11.116 -1.334 -4.957 1.00 97.50 116 VAL A C 1
ATOM 869 O O . VAL A 1 116 ? -12.143 -1.994 -4.825 1.00 97.50 116 VAL A O 1
ATOM 872 N N . ASN A 1 117 ? -9.898 -1.843 -4.811 1.00 96.81 117 ASN A N 1
ATOM 873 C CA . ASN A 1 117 ? -9.618 -3.228 -4.464 1.00 96.81 117 ASN A CA 1
ATOM 874 C C . ASN A 1 117 ? -9.109 -3.290 -3.018 1.00 96.81 117 ASN A C 1
ATOM 876 O O . ASN A 1 117 ? -8.007 -2.802 -2.742 1.00 96.81 117 ASN A O 1
ATOM 880 N N . PRO A 1 118 ? -9.882 -3.852 -2.076 1.00 97.12 118 PRO A N 1
ATOM 881 C CA . PRO A 1 118 ? -9.388 -4.113 -0.734 1.00 97.12 118 PRO A CA 1
ATOM 882 C C . PRO A 1 118 ? -8.237 -5.121 -0.767 1.00 97.12 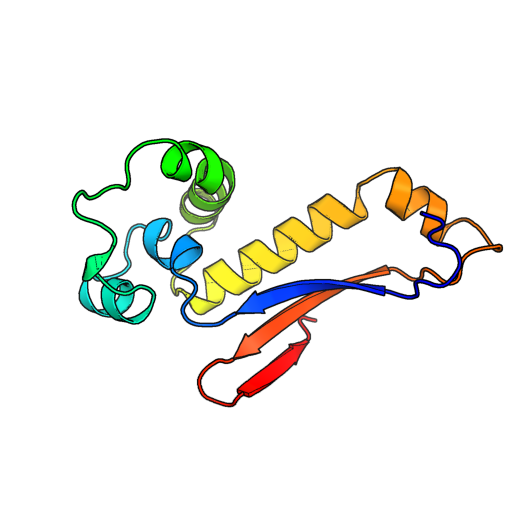118 PRO A C 1
ATOM 884 O O . PRO A 1 118 ? -8.323 -6.132 -1.463 1.00 97.12 118 PRO A O 1
ATOM 887 N N . LEU A 1 119 ? -7.174 -4.860 -0.010 1.00 93.81 119 LEU A N 1
ATOM 888 C CA . LEU A 1 119 ? -6.145 -5.858 0.253 1.00 93.81 119 LEU A CA 1
ATOM 889 C C . LEU A 1 119 ? -6.651 -6.824 1.330 1.00 93.81 119 LEU A C 1
ATOM 891 O O . LEU A 1 119 ? -7.329 -6.398 2.272 1.00 93.81 119 LEU A O 1
ATOM 895 N N . ALA A 1 120 ? -6.345 -8.109 1.143 1.00 68.12 120 ALA A N 1
ATOM 896 C CA . ALA A 1 120 ? -6.599 -9.154 2.131 1.00 68.12 120 ALA A CA 1
ATOM 897 C C . ALA A 1 120 ? -5.677 -9.004 3.348 1.00 68.12 120 ALA A C 1
ATOM 899 O O . ALA A 1 120 ? -4.507 -8.592 3.152 1.00 68.12 120 ALA A O 1
#

Radius of gyration: 16.64 Å; chains: 1; bounding box: 34×28×45 Å

pLDDT: mean 88.78, std 12.09, range [52.25, 98.62]

Secondary structure (DSSP, 8-state):
---TT--EEEEEEETT-HHHHTT-TT--HHHHHHHS-GGG--SSSPPTTHHHHTHHHHHHHHHHT-SSHHHHHHHHHHHHHHHHHTSHHHHHHHH-TTS---EEEEEEEETTTTEEEE--

InterPro domains:
  IPR001765 Carbonic anhydrase [PF00484] (6-113)
  IPR036874 Carbonic anhydrase superfamily [G3DSA:3.40.1050.10] (2-120)
  IPR036874 Carbonic anhydrase superfamily [SSF53056] (5-116)